Protein AF-A0A2M9C820-F1 (afdb_monomer)

Mean predicted aligned error: 7.98 Å

Radius of gyration: 18.55 Å; Cα contacts (8 Å, |Δi|>4): 237; chains: 1; bounding box: 43×49×56 Å

Secondary structure (DSSP, 8-state):
-PPPP----PPPHHHHHHHHHHHHHHHHHHHHHHTT-BS-GGG-B--HHHHHHHHHHHHHHHHHHHHHHHHHHHHHHHHHTSTTS--GGGGTT---EE-SSSS----HHHHHHHHHH-SEEEEEEEE-SS-EEEEEEEEEEEEETTEEEEEEEEHHHHHHHHHHHHHHTPPP-

Structure (mmCIF, N/CA/C/O backbone):
data_AF-A0A2M9C820-F1
#
_entry.id   AF-A0A2M9C820-F1
#
loop_
_atom_site.group_PDB
_atom_site.id
_atom_site.type_symbol
_atom_site.label_atom_id
_atom_site.label_alt_id
_atom_site.label_comp_id
_atom_site.label_asym_id
_atom_site.label_entity_id
_atom_site.label_seq_id
_atom_site.pdbx_PDB_ins_code
_atom_site.Cartn_x
_atom_site.Cartn_y
_atom_site.Cartn_z
_atom_site.occupancy
_atom_site.B_iso_or_equiv
_atom_site.auth_seq_id
_atom_site.auth_comp_id
_atom_site.auth_asym_id
_atom_site.auth_atom_id
_atom_site.pdbx_PDB_model_num
ATOM 1 N N . MET A 1 1 ? -18.258 -33.305 19.158 1.00 64.62 1 MET A N 1
ATOM 2 C CA . MET A 1 1 ? -17.284 -32.393 18.520 1.00 64.62 1 MET A CA 1
ATOM 3 C C . MET A 1 1 ? -17.146 -31.174 19.422 1.00 64.62 1 MET A C 1
ATOM 5 O O . MET A 1 1 ? -18.163 -30.556 19.705 1.00 64.62 1 MET A O 1
ATOM 9 N N . LYS A 1 2 ? -15.962 -30.888 19.982 1.00 64.06 2 LYS A N 1
ATOM 10 C CA . LYS A 1 2 ? -15.756 -29.644 20.744 1.00 64.06 2 LYS A CA 1
ATOM 11 C C . LYS A 1 2 ? -15.463 -28.536 19.742 1.00 64.06 2 LYS A C 1
ATOM 13 O O . LYS A 1 2 ? -14.559 -28.695 18.928 1.00 64.06 2 LYS A O 1
ATOM 18 N N . LEU A 1 3 ? -16.246 -27.463 19.790 1.00 70.31 3 LEU A N 1
ATOM 19 C CA . LEU A 1 3 ? -15.953 -26.267 19.010 1.00 70.31 3 LEU A CA 1
ATOM 20 C C . LEU A 1 3 ? -14.588 -25.703 19.447 1.00 70.31 3 LEU A C 1
ATOM 22 O O . LEU A 1 3 ? -14.245 -25.824 20.632 1.00 70.31 3 LEU A O 1
ATOM 26 N N . PRO A 1 4 ? -13.805 -25.119 18.522 1.00 70.44 4 PRO A N 1
ATOM 27 C CA . PRO A 1 4 ? -12.582 -24.410 18.872 1.00 70.44 4 PRO A CA 1
ATOM 28 C C . PRO A 1 4 ? -12.868 -23.364 19.950 1.00 70.44 4 PRO A C 1
ATOM 30 O O . PRO A 1 4 ? -13.932 -22.740 19.952 1.00 70.44 4 PRO A O 1
ATOM 33 N N . LYS A 1 5 ? -11.924 -23.172 20.877 1.00 66.69 5 LYS A N 1
ATOM 34 C CA . LYS A 1 5 ? -12.023 -22.067 21.832 1.00 66.69 5 LYS A CA 1
ATOM 35 C C . LYS A 1 5 ? -12.029 -20.756 21.055 1.00 66.69 5 LYS A C 1
ATOM 37 O O . LYS A 1 5 ? -11.245 -20.576 20.130 1.00 66.69 5 LYS A O 1
ATOM 42 N N . GLN A 1 6 ? -12.921 -19.858 21.449 1.00 63.19 6 GLN A N 1
ATOM 43 C CA . GLN A 1 6 ? -12.991 -18.526 20.877 1.00 63.19 6 GLN A CA 1
ATOM 44 C C . GLN A 1 6 ? -11.786 -17.730 21.391 1.00 63.19 6 GLN A C 1
ATOM 46 O O . GLN A 1 6 ? -11.783 -17.252 22.524 1.00 63.19 6 GLN A O 1
ATOM 51 N N . GLU A 1 7 ? -10.729 -17.659 20.588 1.00 63.38 7 GLU A N 1
ATOM 52 C CA . GLU A 1 7 ? -9.567 -16.822 20.867 1.00 63.38 7 GLU A CA 1
ATOM 53 C C . GLU A 1 7 ? -9.733 -15.471 20.174 1.00 63.38 7 GLU A C 1
ATOM 55 O O . GLU A 1 7 ? -10.158 -15.378 19.020 1.00 63.38 7 GLU A O 1
ATOM 60 N N . ARG A 1 8 ? -9.419 -14.392 20.893 1.00 58.59 8 ARG A N 1
ATOM 61 C CA . ARG A 1 8 ? -9.389 -13.055 20.307 1.00 58.59 8 ARG A CA 1
ATOM 62 C C . ARG A 1 8 ? -8.066 -12.910 19.565 1.00 58.59 8 ARG A C 1
ATOM 64 O O . ARG A 1 8 ? -7.036 -12.673 20.188 1.00 58.59 8 ARG A O 1
ATOM 71 N N . HIS A 1 9 ? -8.096 -13.058 18.246 1.00 62.41 9 HIS A N 1
ATOM 72 C CA . HIS A 1 9 ? -6.940 -12.756 17.409 1.00 62.41 9 HIS A CA 1
ATOM 73 C C . HIS A 1 9 ? -6.706 -11.242 17.423 1.00 62.41 9 HIS A C 1
ATOM 75 O O . HIS A 1 9 ? -7.541 -10.468 16.955 1.00 62.41 9 HIS A O 1
ATOM 81 N N . ILE A 1 10 ? -5.600 -10.814 18.029 1.00 61.25 10 ILE A N 1
ATOM 82 C CA . ILE A 1 10 ? -5.213 -9.405 18.101 1.00 61.25 10 ILE A CA 1
ATOM 83 C C . ILE A 1 10 ? -4.283 -9.132 16.926 1.00 61.25 10 ILE A C 1
ATOM 85 O O . ILE A 1 10 ? -3.207 -9.723 16.837 1.00 61.25 10 ILE A O 1
ATOM 89 N N . ILE A 1 11 ? -4.688 -8.232 16.031 1.00 70.00 11 ILE A N 1
ATOM 90 C CA . ILE A 1 11 ? -3.769 -7.704 15.025 1.00 70.00 11 ILE A CA 1
ATOM 91 C C . ILE A 1 11 ? -2.724 -6.855 15.744 1.00 70.00 11 ILE A C 1
ATOM 93 O O . ILE A 1 11 ? -3.050 -6.001 16.567 1.00 70.00 11 ILE A O 1
ATOM 97 N N . ASN A 1 12 ? -1.458 -7.141 15.465 1.00 75.31 12 ASN A N 1
ATOM 98 C CA . ASN A 1 12 ? -0.326 -6.499 16.109 1.00 75.31 12 ASN A CA 1
ATOM 99 C C . ASN A 1 12 ? 0.129 -5.287 15.284 1.00 75.31 12 ASN A C 1
ATOM 101 O O . ASN A 1 12 ? 0.481 -5.439 14.113 1.00 75.31 12 ASN A O 1
ATOM 105 N N . ASN A 1 13 ? 0.204 -4.106 15.906 1.00 87.44 13 ASN A N 1
ATOM 106 C CA . ASN A 1 13 ? 0.768 -2.901 15.283 1.00 87.44 13 ASN A CA 1
ATOM 107 C C . ASN A 1 13 ? 2.185 -3.134 14.740 1.00 87.44 13 ASN A C 1
ATOM 109 O O . ASN A 1 13 ? 2.569 -2.529 13.742 1.00 87.44 13 ASN A O 1
ATOM 113 N N . TYR A 1 14 ? 2.961 -4.019 15.371 1.00 89.12 14 TYR A N 1
ATOM 114 C CA . TYR A 1 14 ? 4.295 -4.388 14.905 1.00 89.12 14 TYR A CA 1
ATOM 115 C C . TYR A 1 14 ? 4.277 -4.999 13.499 1.00 89.12 14 TYR A C 1
ATOM 117 O O . TYR A 1 14 ? 5.110 -4.633 12.674 1.00 89.12 14 TYR A O 1
ATOM 125 N N . GLU A 1 15 ? 3.318 -5.880 13.196 1.00 89.12 15 GLU A N 1
ATOM 126 C CA . GLU A 1 15 ? 3.219 -6.479 11.859 1.00 89.12 15 GLU A CA 1
ATOM 127 C C . GLU A 1 15 ? 2.801 -5.440 10.816 1.00 89.12 15 GLU A C 1
ATOM 129 O O . GLU A 1 15 ? 3.364 -5.423 9.723 1.00 89.12 15 GLU A O 1
ATOM 134 N N . LEU A 1 16 ? 1.907 -4.502 11.164 1.00 92.44 16 LEU A N 1
ATOM 135 C CA . LEU A 1 16 ? 1.580 -3.378 10.280 1.00 92.44 16 LEU A CA 1
ATOM 136 C C . LEU A 1 16 ? 2.834 -2.547 9.957 1.00 92.44 16 LEU A C 1
ATOM 138 O O . LEU A 1 16 ? 3.139 -2.320 8.787 1.00 92.44 16 LEU A O 1
ATOM 142 N N . LYS A 1 17 ? 3.618 -2.164 10.973 1.00 94.88 17 LYS A N 1
ATOM 143 C CA . LYS A 1 17 ? 4.873 -1.409 10.792 1.00 94.88 17 LYS A CA 1
ATOM 144 C C . LYS A 1 17 ? 5.892 -2.168 9.947 1.00 94.88 17 LYS A C 1
ATOM 146 O O . LYS A 1 17 ? 6.510 -1.593 9.054 1.00 94.88 17 LYS A O 1
ATOM 151 N N . LYS A 1 18 ? 6.063 -3.463 10.213 1.00 95.06 18 LYS A N 1
ATOM 152 C CA . LYS A 1 18 ? 6.982 -4.336 9.479 1.00 95.06 18 LYS A CA 1
ATOM 153 C C . LYS A 1 18 ? 6.580 -4.470 8.013 1.00 95.06 18 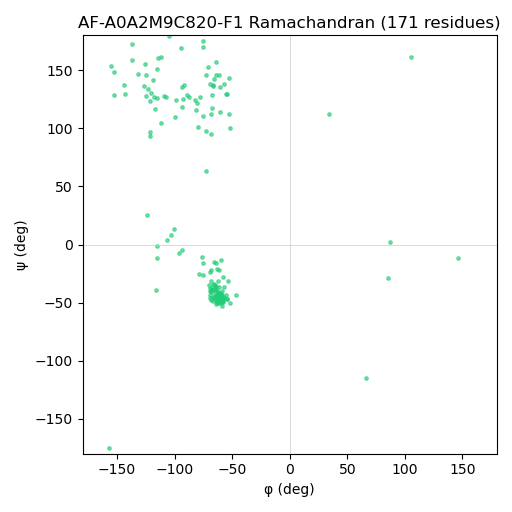LYS A C 1
ATOM 155 O O . LYS A 1 18 ? 7.448 -4.392 7.147 1.00 95.06 18 LYS A O 1
ATOM 160 N N . ASN A 1 19 ? 5.294 -4.639 7.721 1.00 95.62 19 ASN A N 1
ATOM 161 C CA . ASN A 1 19 ? 4.821 -4.718 6.344 1.00 95.62 19 ASN A CA 1
ATOM 162 C C . ASN A 1 19 ? 4.971 -3.378 5.614 1.00 95.62 19 ASN A C 1
ATOM 164 O O . ASN A 1 19 ? 5.435 -3.378 4.478 1.00 95.62 19 ASN A O 1
ATOM 168 N N . ILE A 1 20 ? 4.704 -2.245 6.274 1.00 95.44 20 ILE A N 1
ATOM 169 C CA . ILE A 1 20 ? 4.986 -0.913 5.711 1.00 95.44 20 ILE A CA 1
ATOM 170 C C . ILE A 1 20 ? 6.476 -0.771 5.369 1.00 95.44 20 ILE A C 1
ATOM 172 O O . ILE A 1 20 ? 6.823 -0.369 4.259 1.00 95.44 20 ILE A O 1
ATOM 176 N N . PHE A 1 21 ? 7.370 -1.163 6.282 1.00 95.50 21 PHE A N 1
ATOM 177 C CA . PHE A 1 21 ? 8.812 -1.160 6.026 1.00 95.50 21 PHE A CA 1
ATOM 178 C C . PHE A 1 21 ? 9.185 -2.044 4.827 1.00 95.50 21 PHE A C 1
ATOM 180 O O . PHE A 1 21 ? 9.952 -1.619 3.963 1.00 95.50 21 PHE A O 1
ATOM 187 N N . ARG A 1 22 ? 8.635 -3.262 4.739 1.00 95.88 22 ARG A N 1
ATOM 188 C CA . ARG A 1 22 ? 8.869 -4.168 3.602 1.00 95.88 22 ARG A CA 1
ATOM 189 C C . ARG A 1 22 ? 8.410 -3.551 2.286 1.00 95.88 22 ARG A C 1
ATOM 191 O O . ARG A 1 22 ? 9.168 -3.597 1.325 1.00 95.88 22 ARG A O 1
ATOM 198 N N . LEU A 1 23 ? 7.229 -2.935 2.257 1.00 94.06 23 LEU A N 1
ATOM 199 C CA . LEU A 1 23 ? 6.677 -2.312 1.055 1.00 94.06 23 LEU A CA 1
ATOM 200 C C . LEU A 1 23 ? 7.543 -1.146 0.559 1.00 94.06 23 LEU A C 1
ATOM 202 O O . LEU A 1 23 ? 7.838 -1.069 -0.631 1.00 94.06 23 LEU A O 1
ATOM 206 N N . ILE A 1 24 ? 8.018 -0.285 1.466 1.00 92.44 24 ILE A N 1
ATOM 207 C CA . ILE A 1 24 ? 8.928 0.820 1.117 1.00 92.44 24 ILE A CA 1
ATOM 208 C C . ILE A 1 24 ? 10.249 0.289 0.536 1.00 92.44 24 ILE A C 1
ATOM 210 O O . ILE A 1 24 ? 10.752 0.828 -0.452 1.00 92.44 24 ILE A O 1
ATOM 214 N N . ASN A 1 25 ? 10.818 -0.771 1.118 1.00 92.81 25 ASN A N 1
ATOM 215 C CA . ASN A 1 25 ? 1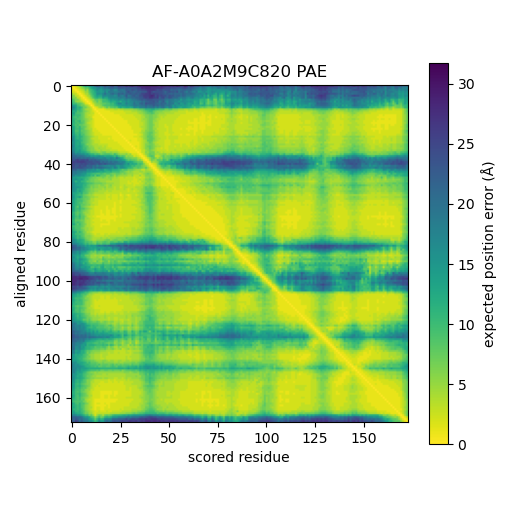2.058 -1.364 0.606 1.00 92.81 25 ASN A CA 1
ATOM 216 C C . ASN A 1 25 ? 11.855 -2.068 -0.735 1.00 92.81 25 ASN A C 1
ATOM 218 O O . ASN A 1 25 ? 12.699 -1.932 -1.616 1.00 92.81 25 ASN A O 1
ATOM 222 N N . LEU A 1 26 ? 10.740 -2.781 -0.903 1.00 91.38 26 LEU A N 1
ATOM 223 C CA . LEU A 1 26 ? 10.372 -3.411 -2.167 1.00 91.38 26 LEU A CA 1
ATOM 224 C C . LEU A 1 26 ? 10.267 -2.353 -3.275 1.00 91.38 26 LEU A C 1
ATOM 226 O O . LEU A 1 26 ? 10.880 -2.502 -4.329 1.00 91.38 26 LEU A O 1
ATOM 230 N N . PHE A 1 27 ? 9.579 -1.243 -2.991 1.00 86.94 27 PHE A N 1
ATOM 231 C CA . PHE A 1 27 ? 9.476 -0.085 -3.880 1.00 86.94 27 PHE A CA 1
ATOM 232 C C . PHE A 1 27 ? 10.851 0.506 -4.237 1.00 86.94 27 PHE A C 1
ATOM 234 O O . PHE A 1 27 ? 11.163 0.730 -5.409 1.00 86.94 27 PHE A O 1
ATOM 241 N N . THR A 1 28 ? 11.687 0.751 -3.226 1.00 87.38 28 THR A N 1
ATOM 242 C CA . THR A 1 28 ? 13.009 1.370 -3.410 1.00 87.38 28 THR A CA 1
ATOM 243 C C . THR A 1 28 ? 13.931 0.460 -4.222 1.00 87.38 28 THR A C 1
ATOM 245 O O . THR A 1 28 ? 14.616 0.925 -5.130 1.00 87.38 28 THR A O 1
ATOM 248 N N . GLY A 1 29 ? 13.915 -0.845 -3.935 1.00 88.38 29 GLY A N 1
ATOM 249 C CA . GLY A 1 29 ? 14.694 -1.842 -4.663 1.00 88.38 29 GLY A CA 1
ATOM 250 C C . GLY A 1 29 ? 14.274 -1.940 -6.126 1.00 88.38 29 GLY A C 1
ATOM 251 O O . GLY A 1 29 ? 15.129 -1.886 -7.005 1.00 88.38 29 GLY A O 1
ATOM 252 N N . PHE A 1 30 ? 12.969 -2.002 -6.396 1.00 87.44 30 PHE A N 1
ATOM 253 C CA . PHE A 1 30 ? 12.452 -2.055 -7.764 1.00 87.44 30 PHE A CA 1
ATOM 254 C C . PHE A 1 30 ? 12.796 -0.802 -8.574 1.00 87.44 30 PHE A C 1
ATOM 256 O O . PHE A 1 30 ? 13.269 -0.917 -9.701 1.00 87.44 30 PHE A O 1
ATOM 263 N N . SER A 1 31 ? 12.671 0.386 -7.972 1.00 83.50 31 SER A N 1
ATOM 264 C CA . SER A 1 31 ? 13.093 1.647 -8.602 1.00 83.50 31 SER A CA 1
ATOM 265 C C . SER A 1 31 ? 14.586 1.634 -8.951 1.00 83.50 31 SER A C 1
ATOM 267 O O . SER A 1 31 ? 14.981 2.082 -10.023 1.00 83.50 31 SER A O 1
ATOM 269 N N . GLY A 1 32 ? 15.423 1.076 -8.069 1.00 84.56 32 GLY A N 1
ATOM 270 C CA . GLY A 1 32 ? 16.851 0.897 -8.331 1.00 84.56 32 GLY A CA 1
ATOM 271 C C . GLY A 1 32 ? 17.137 -0.043 -9.506 1.00 84.56 32 GLY A C 1
ATOM 272 O O . GLY A 1 32 ? 18.016 0.250 -10.310 1.00 84.56 32 GLY A O 1
ATOM 273 N N . ILE A 1 33 ? 16.378 -1.135 -9.637 1.00 85.06 33 ILE A N 1
ATOM 274 C CA . ILE A 1 33 ? 16.497 -2.078 -10.762 1.00 85.06 33 ILE A CA 1
ATOM 275 C C . ILE A 1 33 ? 16.041 -1.427 -12.074 1.00 85.06 33 ILE A C 1
ATOM 277 O O . ILE A 1 33 ? 16.687 -1.616 -13.102 1.00 85.06 33 ILE A O 1
ATOM 281 N N . LEU A 1 34 ? 14.954 -0.649 -12.051 1.00 81.81 34 LEU A N 1
ATOM 282 C CA . LEU A 1 34 ? 14.475 0.075 -13.229 1.00 81.81 34 LEU A CA 1
ATOM 283 C C . LEU A 1 34 ? 15.527 1.080 -13.724 1.00 81.81 34 LEU A C 1
ATOM 285 O O . LEU A 1 34 ? 15.816 1.104 -14.918 1.00 81.81 34 LEU A O 1
ATOM 289 N N . ASN A 1 35 ? 16.162 1.817 -12.806 1.00 78.12 35 ASN A N 1
ATOM 290 C CA . ASN A 1 35 ? 17.213 2.798 -13.108 1.00 78.12 35 ASN A CA 1
ATOM 291 C C . ASN A 1 35 ? 18.515 2.191 -13.672 1.00 78.12 35 ASN A C 1
ATOM 293 O O . ASN A 1 35 ? 19.341 2.930 -14.198 1.00 78.12 35 ASN A O 1
ATOM 297 N N . ASP A 1 36 ? 18.723 0.875 -13.560 1.00 79.50 36 ASP A N 1
ATOM 298 C CA . ASP A 1 36 ? 19.840 0.164 -14.210 1.00 79.50 36 ASP A CA 1
ATOM 299 C C . ASP A 1 36 ? 19.602 -0.051 -15.722 1.00 79.50 36 ASP A C 1
ATOM 301 O O . ASP A 1 36 ? 20.502 -0.446 -16.466 1.00 79.50 36 ASP A O 1
ATOM 305 N N . SER A 1 37 ? 18.382 0.207 -16.198 1.00 73.25 37 SER A N 1
ATOM 306 C CA . SER A 1 37 ? 18.036 0.144 -17.621 1.00 73.25 37 SER A CA 1
ATOM 307 C C . SER A 1 37 ? 18.670 1.305 -18.401 1.00 73.25 37 SER A C 1
ATOM 309 O O . SER A 1 37 ? 18.950 2.366 -17.846 1.00 73.25 37 SER A O 1
ATOM 311 N N . GLN A 1 38 ? 18.924 1.108 -19.698 1.00 64.06 38 GLN A N 1
ATOM 312 C CA . GLN A 1 38 ? 19.653 2.069 -20.541 1.00 64.06 38 GLN A CA 1
ATOM 313 C C . GLN A 1 38 ? 18.862 2.446 -21.799 1.00 64.06 38 GLN A C 1
ATOM 315 O O . GLN A 1 38 ? 18.080 1.641 -22.302 1.00 64.06 38 GLN A O 1
ATOM 320 N N . GLY A 1 39 ? 19.154 3.626 -22.356 1.00 57.41 39 GLY A N 1
ATOM 321 C CA . GLY A 1 39 ? 18.599 4.108 -23.628 1.00 57.41 39 GLY A CA 1
ATOM 322 C C . GLY A 1 39 ? 17.528 5.189 -23.460 1.00 57.41 39 GLY A C 1
ATOM 323 O O . GLY A 1 39 ? 16.966 5.352 -22.383 1.00 57.41 39 GLY A O 1
ATOM 324 N N . TYR A 1 40 ? 17.269 5.938 -24.535 1.00 56.22 40 TYR A N 1
ATOM 325 C CA . TYR A 1 40 ? 16.112 6.839 -24.636 1.00 56.22 40 TYR A CA 1
ATOM 326 C C . TYR A 1 40 ? 14.831 6.033 -24.884 1.00 56.22 40 TYR A C 1
ATOM 328 O O . TYR A 1 40 ? 14.908 4.855 -25.211 1.00 56.22 40 TYR A O 1
ATOM 336 N N . ILE A 1 41 ? 13.661 6.670 -24.791 1.00 56.28 41 ILE A N 1
ATOM 337 C CA . ILE A 1 41 ? 12.333 6.035 -24.921 1.00 56.28 41 ILE A CA 1
ATOM 338 C C . ILE A 1 41 ? 12.226 5.095 -26.135 1.00 56.28 41 ILE A C 1
ATOM 340 O O . ILE A 1 41 ? 11.706 3.989 -26.005 1.00 56.28 41 ILE A O 1
ATOM 344 N N . GLU A 1 42 ? 12.734 5.505 -27.299 1.00 60.09 42 GLU A N 1
ATOM 345 C CA . GLU A 1 42 ? 12.649 4.709 -28.535 1.00 60.09 42 GLU A CA 1
ATOM 346 C C . GLU A 1 42 ? 13.518 3.438 -28.507 1.00 60.09 42 GLU A C 1
ATOM 348 O O . GLU A 1 42 ? 13.186 2.461 -29.174 1.00 60.09 42 GLU A O 1
ATOM 353 N N . ASP A 1 43 ? 14.570 3.421 -27.681 1.00 65.06 43 ASP A N 1
ATOM 354 C CA . ASP A 1 43 ? 15.545 2.331 -27.542 1.00 65.06 43 ASP A CA 1
ATOM 355 C C . ASP A 1 43 ? 15.645 1.828 -26.088 1.00 65.06 43 ASP A C 1
ATOM 357 O O . ASP A 1 43 ? 16.688 1.307 -25.675 1.00 65.06 43 ASP A O 1
ATOM 361 N N . PHE A 1 44 ? 14.585 2.003 -25.284 1.00 70.50 44 PHE A N 1
ATOM 362 C CA . PHE A 1 44 ? 14.616 1.638 -23.870 1.00 70.50 44 PHE A CA 1
ATOM 363 C C . PHE A 1 44 ? 14.887 0.144 -23.728 1.00 70.50 44 PHE A C 1
ATOM 365 O O . PHE A 1 44 ? 14.082 -0.714 -24.105 1.00 70.50 44 PHE A O 1
ATOM 372 N N . LYS A 1 45 ? 16.051 -0.169 -23.168 1.00 76.31 45 LYS A N 1
ATOM 373 C CA . LYS A 1 45 ? 16.511 -1.532 -22.984 1.00 76.31 45 LYS A CA 1
ATOM 374 C C . LYS A 1 45 ? 16.530 -1.843 -21.503 1.00 76.31 45 LYS A C 1
ATOM 376 O O . LYS A 1 45 ? 17.433 -1.433 -20.770 1.00 76.31 45 LYS A O 1
ATOM 381 N N . THR A 1 46 ? 15.532 -2.612 -21.088 1.00 77.94 46 THR A N 1
ATOM 382 C CA . THR A 1 46 ? 15.470 -3.168 -19.742 1.00 77.94 46 THR A CA 1
ATOM 383 C C . THR A 1 46 ? 16.713 -4.002 -19.459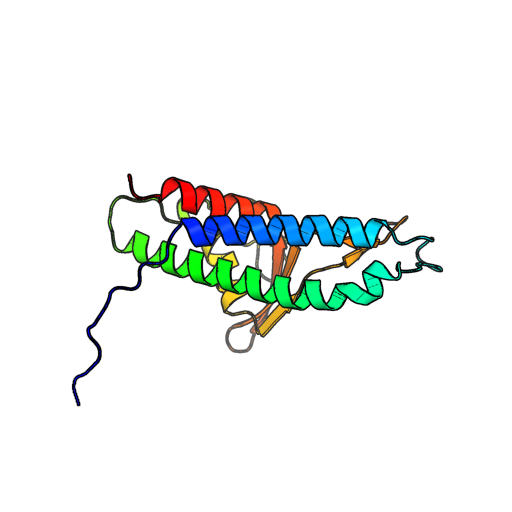 1.00 77.94 46 THR A C 1
ATOM 385 O O . THR A 1 46 ? 17.187 -4.776 -20.304 1.00 77.94 46 THR A O 1
ATOM 388 N N . SER A 1 47 ? 17.259 -3.858 -18.252 1.00 83.38 47 SER A N 1
ATOM 389 C CA . SER A 1 47 ? 18.331 -4.740 -17.804 1.00 83.38 47 SER A CA 1
ATOM 390 C C . SER A 1 47 ? 17.821 -6.184 -17.707 1.00 83.38 47 SER A C 1
ATOM 392 O O . SER A 1 47 ? 16.625 -6.449 -17.547 1.00 83.38 47 SER A O 1
ATOM 394 N N . LYS A 1 48 ? 18.732 -7.162 -17.781 1.00 85.25 48 LYS A N 1
ATOM 395 C CA . LYS A 1 48 ? 18.370 -8.567 -17.531 1.00 85.25 48 LYS A CA 1
ATOM 396 C C . LYS A 1 48 ? 17.752 -8.734 -16.138 1.00 85.25 48 LYS A C 1
ATOM 398 O O . LYS A 1 48 ? 16.806 -9.493 -15.978 1.00 85.25 48 LYS A O 1
ATOM 403 N N . LEU A 1 49 ? 18.261 -7.981 -15.163 1.00 84.81 49 LEU A N 1
ATOM 404 C CA . LEU A 1 49 ? 17.741 -7.972 -13.804 1.00 84.81 49 LEU A CA 1
ATOM 405 C C . LEU A 1 49 ? 16.287 -7.484 -13.763 1.00 84.81 49 LEU A C 1
ATOM 407 O O . LEU A 1 49 ? 15.465 -8.110 -13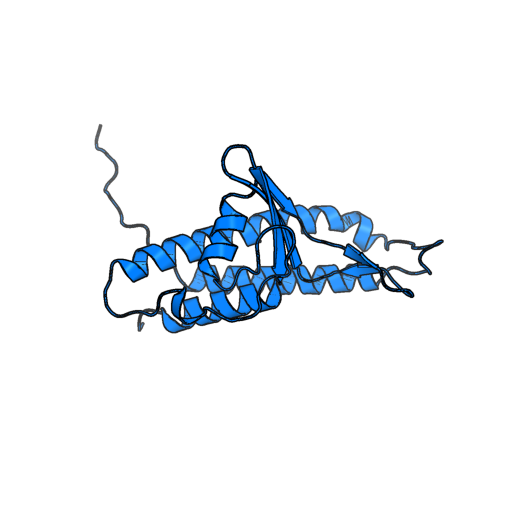.109 1.00 84.81 49 LEU A O 1
ATOM 411 N N . PHE A 1 50 ? 15.938 -6.429 -14.500 1.00 85.62 50 PHE A N 1
ATOM 412 C CA . PHE A 1 50 ? 14.549 -5.979 -14.585 1.00 85.62 50 PHE A CA 1
ATOM 413 C C . PHE A 1 50 ? 13.634 -7.055 -15.183 1.00 85.62 50 PHE A C 1
ATOM 415 O O . PHE A 1 50 ? 12.600 -7.368 -14.601 1.00 85.62 50 PHE A O 1
ATOM 422 N N . ASN A 1 51 ? 14.039 -7.670 -16.296 1.00 84.44 51 ASN A N 1
ATOM 423 C CA . ASN A 1 51 ? 13.235 -8.701 -16.962 1.00 84.44 51 ASN A CA 1
ATOM 424 C C . ASN A 1 51 ? 13.036 -9.959 -16.102 1.00 84.44 51 ASN A C 1
ATOM 426 O O . ASN A 1 51 ? 11.965 -10.557 -16.139 1.00 84.44 51 ASN A O 1
ATOM 430 N N . ASP A 1 52 ? 14.053 -10.352 -15.331 1.00 86.62 52 ASP A N 1
ATOM 431 C CA . ASP A 1 52 ? 14.001 -11.553 -14.494 1.00 86.62 52 ASP A CA 1
ATOM 432 C C . ASP A 1 52 ? 13.217 -11.322 -13.180 1.00 86.62 52 ASP A C 1
ATOM 434 O O . ASP A 1 52 ? 12.694 -12.280 -12.613 1.00 86.62 52 ASP A O 1
ATOM 438 N N . TYR A 1 53 ? 13.135 -10.079 -12.678 1.00 83.19 53 TYR A N 1
ATOM 439 C CA . TYR A 1 53 ? 12.594 -9.778 -11.340 1.00 83.19 53 TYR A CA 1
ATOM 440 C C . TYR A 1 53 ? 11.310 -8.941 -11.316 1.00 83.19 53 TYR A C 1
ATOM 442 O O . TYR A 1 53 ? 10.688 -8.855 -10.255 1.00 83.19 53 TYR A O 1
ATOM 450 N N . SER A 1 54 ? 10.884 -8.340 -12.432 1.00 82.62 54 SER A N 1
ATOM 451 C CA . SER A 1 54 ? 9.699 -7.469 -12.458 1.00 82.62 54 SER A CA 1
ATOM 452 C C . SER A 1 54 ? 8.441 -8.172 -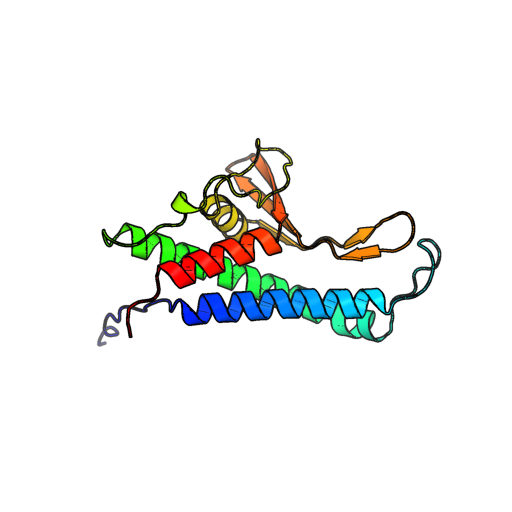11.957 1.00 82.62 54 SER A C 1
ATOM 454 O O . SER A 1 54 ? 7.773 -7.656 -11.070 1.00 82.62 54 SER A O 1
ATOM 456 N N . TYR A 1 55 ? 8.181 -9.400 -12.405 1.00 84.25 55 TYR A N 1
ATOM 457 C CA . TYR A 1 55 ? 7.015 -10.170 -11.966 1.00 84.25 55 TYR A CA 1
ATOM 458 C C . TYR A 1 55 ? 7.009 -10.464 -10.450 1.00 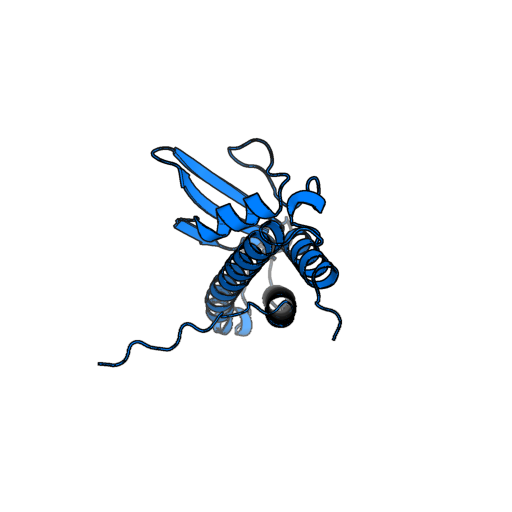84.25 55 TYR A C 1
ATOM 460 O O . TYR A 1 55 ? 5.958 -10.417 -9.811 1.00 84.25 55 TYR A O 1
ATOM 468 N N . PHE A 1 56 ? 8.176 -10.717 -9.837 1.00 85.50 56 PHE A N 1
ATOM 469 C CA . PHE A 1 56 ? 8.258 -10.927 -8.382 1.00 85.50 56 PHE A CA 1
ATOM 470 C C . PHE A 1 56 ? 7.893 -9.667 -7.600 1.00 85.50 56 PHE A C 1
ATOM 472 O O . PHE A 1 56 ? 7.322 -9.759 -6.512 1.00 85.50 56 PHE A O 1
ATOM 479 N N . PHE A 1 57 ? 8.226 -8.497 -8.150 1.00 88.38 57 PHE A N 1
ATOM 480 C CA . PHE A 1 57 ? 7.803 -7.232 -7.579 1.00 88.38 57 PHE A CA 1
ATOM 481 C C . PHE A 1 57 ? 6.279 -7.103 -7.611 1.00 88.38 57 PHE A C 1
ATOM 483 O O . PHE A 1 57 ? 5.697 -6.819 -6.568 1.00 88.38 57 PHE A O 1
ATOM 490 N N . GLU A 1 58 ? 5.631 -7.346 -8.754 1.00 85.19 58 GLU A N 1
ATOM 491 C CA . GLU A 1 58 ? 4.180 -7.146 -8.896 1.00 85.19 58 GLU A CA 1
ATOM 492 C C . GLU A 1 58 ? 3.373 -8.016 -7.921 1.00 85.19 58 GLU A C 1
ATOM 494 O O . GLU A 1 58 ? 2.446 -7.530 -7.260 1.00 85.19 58 GLU A O 1
ATOM 499 N N . GLU A 1 59 ? 3.750 -9.293 -7.800 1.00 87.69 59 GLU A N 1
ATOM 500 C CA . GLU A 1 59 ? 3.088 -10.254 -6.916 1.00 87.69 59 GLU A CA 1
ATOM 501 C C . GLU A 1 59 ? 3.241 -9.852 -5.441 1.00 87.69 59 GLU A C 1
ATOM 503 O O . GLU A 1 59 ? 2.253 -9.734 -4.706 1.00 87.69 59 GLU A O 1
ATOM 508 N N . GLU A 1 60 ? 4.476 -9.589 -5.005 1.00 91.31 60 GLU A N 1
ATOM 509 C CA . GLU A 1 60 ? 4.757 -9.260 -3.606 1.00 91.31 60 GLU A CA 1
ATOM 510 C C . GLU A 1 60 ? 4.209 -7.876 -3.232 1.00 91.31 60 GLU A C 1
ATOM 512 O O . GLU A 1 60 ? 3.716 -7.684 -2.118 1.00 91.31 60 GLU A O 1
ATOM 517 N N . PHE A 1 61 ? 4.228 -6.919 -4.162 1.00 90.69 61 PHE A N 1
ATOM 518 C CA . PHE A 1 61 ? 3.668 -5.585 -3.971 1.00 90.69 61 PHE A CA 1
ATOM 519 C C . PHE A 1 61 ? 2.160 -5.647 -3.726 1.00 90.69 61 PHE A C 1
ATOM 521 O O . PHE A 1 61 ? 1.679 -5.108 -2.725 1.00 90.69 61 PHE A O 1
ATOM 528 N N . SER A 1 62 ? 1.429 -6.362 -4.588 1.00 88.94 62 SER A N 1
ATOM 529 C CA . SER A 1 62 ? -0.028 -6.520 -4.496 1.00 88.94 62 SER A CA 1
ATOM 530 C C . SER A 1 62 ? -0.438 -7.212 -3.195 1.00 88.94 62 SER A C 1
ATOM 532 O O . SER A 1 62 ? -1.363 -6.783 -2.501 1.00 88.94 62 SER A O 1
ATOM 534 N N . LYS A 1 63 ? 0.299 -8.256 -2.809 1.00 91.88 63 LYS A N 1
ATOM 535 C CA . LYS A 1 63 ? 0.083 -8.955 -1.542 1.00 91.88 63 LYS A CA 1
ATOM 536 C C . LYS A 1 63 ? 0.326 -8.043 -0.340 1.00 91.88 63 LYS A C 1
ATOM 538 O O . LYS A 1 63 ? -0.519 -7.962 0.551 1.00 91.88 63 LYS A O 1
ATOM 543 N N . LEU A 1 64 ? 1.460 -7.340 -0.313 1.00 94.38 64 LEU A N 1
ATOM 544 C CA . LEU A 1 64 ? 1.827 -6.473 0.805 1.00 94.38 64 LEU A CA 1
ATOM 545 C C . LEU A 1 64 ? 0.847 -5.317 0.989 1.00 94.38 64 LEU A C 1
ATOM 547 O O . LEU A 1 64 ? 0.471 -5.033 2.128 1.00 94.38 64 LEU A O 1
ATOM 551 N N . ILE A 1 65 ? 0.419 -4.658 -0.092 1.00 94.00 65 ILE A N 1
ATOM 552 C CA . ILE A 1 65 ? -0.501 -3.523 0.032 1.00 94.00 65 ILE A CA 1
ATOM 553 C C . ILE A 1 65 ? -1.872 -3.960 0.561 1.00 94.00 65 ILE A C 1
ATOM 555 O O . ILE A 1 65 ? -2.430 -3.286 1.430 1.00 94.00 65 ILE A O 1
ATOM 559 N N . LEU A 1 66 ? -2.377 -5.119 0.126 1.00 93.62 66 LEU A N 1
ATOM 560 C CA . LEU A 1 66 ? -3.622 -5.691 0.643 1.00 93.62 66 LEU A CA 1
ATOM 561 C C . LEU A 1 66 ? -3.492 -6.084 2.119 1.00 93.62 66 LEU A C 1
ATOM 563 O O . LEU A 1 66 ? -4.363 -5.742 2.920 1.00 93.62 66 LEU A O 1
ATOM 567 N N . GLU A 1 67 ? -2.395 -6.741 2.508 1.00 94.50 67 GLU A N 1
ATOM 568 C CA . GLU A 1 67 ? -2.129 -7.083 3.912 1.00 94.50 67 GLU A CA 1
ATOM 569 C C . GLU A 1 67 ? -2.088 -5.832 4.803 1.00 94.50 67 GLU A C 1
ATOM 571 O O . GLU A 1 67 ? -2.681 -5.815 5.884 1.00 94.50 67 GLU A O 1
ATOM 576 N N . ILE A 1 68 ? -1.415 -4.768 4.356 1.00 95.25 68 ILE A N 1
ATOM 577 C CA . ILE A 1 68 ? -1.336 -3.489 5.075 1.00 95.25 68 ILE A CA 1
ATOM 578 C C . ILE A 1 68 ? -2.720 -2.858 5.211 1.00 95.25 68 ILE A C 1
ATOM 580 O O . ILE A 1 68 ? -3.102 -2.476 6.318 1.00 95.25 68 ILE A O 1
ATOM 584 N N . ALA A 1 69 ? -3.476 -2.775 4.113 1.00 94.31 69 ALA A N 1
ATOM 585 C CA . ALA A 1 69 ? -4.803 -2.173 4.095 1.00 94.31 69 ALA A CA 1
ATOM 586 C C . ALA A 1 69 ? -5.762 -2.908 5.044 1.00 94.31 69 ALA A C 1
ATOM 588 O O . ALA A 1 69 ? -6.392 -2.282 5.898 1.00 94.31 69 ALA A O 1
ATOM 589 N N . ILE A 1 70 ? -5.816 -4.241 4.969 1.00 93.50 70 ILE A N 1
ATOM 590 C CA . ILE A 1 70 ? -6.665 -5.070 5.837 1.00 93.50 70 ILE A CA 1
ATOM 591 C C . ILE A 1 70 ? -6.262 -4.907 7.307 1.00 93.50 70 ILE A C 1
ATOM 593 O O . ILE A 1 70 ? -7.120 -4.650 8.155 1.00 93.50 70 ILE A O 1
ATOM 597 N N . ASN A 1 71 ? -4.965 -5.001 7.619 1.00 92.31 71 ASN A N 1
ATOM 598 C CA . ASN A 1 71 ? -4.478 -4.868 8.992 1.00 92.31 71 ASN A CA 1
ATOM 599 C C . ASN A 1 71 ? -4.807 -3.492 9.575 1.00 92.31 71 ASN A C 1
ATOM 601 O O . ASN A 1 71 ? -5.329 -3.405 10.686 1.00 92.31 71 ASN A O 1
ATOM 605 N N . ALA A 1 72 ? -4.553 -2.421 8.820 1.00 92.62 72 ALA A N 1
ATOM 606 C CA . ALA A 1 72 ? -4.879 -1.065 9.241 1.00 92.62 72 ALA A CA 1
ATOM 607 C C . ALA A 1 72 ? -6.388 -0.881 9.451 1.00 92.62 72 ALA A C 1
ATOM 609 O O . ALA A 1 72 ? -6.801 -0.299 10.454 1.00 92.62 72 ALA A O 1
ATOM 610 N N . ARG A 1 73 ? -7.224 -1.435 8.561 1.00 92.31 73 ARG A N 1
ATOM 611 C CA . ARG A 1 73 ? -8.686 -1.353 8.663 1.00 92.31 73 ARG A CA 1
ATOM 612 C C . ARG A 1 73 ? -9.222 -2.021 9.924 1.00 92.31 73 ARG A C 1
ATOM 614 O O . ARG A 1 73 ? -10.052 -1.439 10.623 1.00 92.31 73 ARG A O 1
ATOM 621 N N . VAL A 1 74 ? -8.753 -3.234 10.202 1.00 89.38 74 VAL A N 1
ATOM 622 C CA . VAL A 1 74 ? -9.178 -4.011 11.370 1.00 89.38 74 VAL A CA 1
ATOM 623 C C . VAL A 1 74 ? -8.679 -3.368 12.664 1.00 89.38 74 VAL A C 1
ATOM 625 O O . VAL A 1 74 ? -9.429 -3.311 13.640 1.00 89.38 74 VAL A O 1
ATOM 628 N N . LEU A 1 75 ? -7.450 -2.840 12.679 1.00 88.00 75 LEU A N 1
ATOM 629 C CA . LEU A 1 75 ? -6.934 -2.069 13.813 1.00 88.00 75 LEU A CA 1
ATOM 630 C C . LEU A 1 75 ? -7.804 -0.839 14.085 1.00 88.00 75 LEU A C 1
ATOM 632 O O . LEU A 1 75 ? -8.232 -0.641 15.220 1.00 88.00 75 LEU A O 1
ATOM 636 N N . ASP A 1 76 ? -8.119 -0.062 13.049 1.00 89.62 76 ASP A N 1
ATOM 637 C CA . ASP A 1 76 ? -8.947 1.143 13.141 1.00 89.62 76 ASP A CA 1
ATOM 638 C C . ASP A 1 76 ? -10.359 0.841 13.677 1.00 89.62 76 ASP A C 1
ATOM 640 O O . ASP A 1 76 ? -10.845 1.525 14.579 1.00 89.62 76 ASP A O 1
ATOM 644 N N . ASP A 1 77 ? -11.003 -0.237 13.217 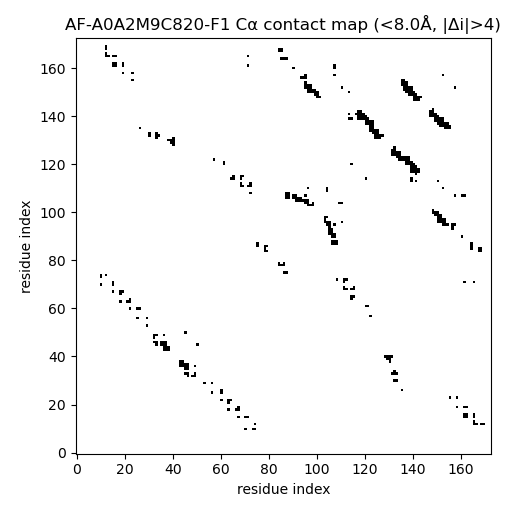1.00 87.75 77 ASP A N 1
ATOM 645 C CA . ASP A 1 77 ? -12.297 -0.664 13.772 1.00 87.75 77 ASP A CA 1
ATOM 646 C C . ASP A 1 77 ? -12.192 -1.159 15.220 1.00 87.75 77 ASP A C 1
ATOM 648 O O . ASP A 1 77 ? -13.059 -0.851 16.043 1.00 87.75 77 ASP A O 1
ATOM 652 N N . SER A 1 78 ? -11.118 -1.872 15.571 1.00 83.12 78 SER A N 1
ATOM 653 C CA . SER A 1 78 ? -10.883 -2.287 16.956 1.00 83.12 78 SER A CA 1
ATOM 654 C C . SER A 1 78 ? -10.660 -1.084 17.876 1.00 83.12 78 SER A C 1
ATOM 656 O O . SER A 1 78 ? -11.133 -1.096 19.011 1.00 83.12 78 SER A O 1
ATOM 658 N N . ILE A 1 79 ? -9.954 -0.050 17.417 1.00 82.12 79 ILE A N 1
ATOM 659 C CA . ILE A 1 79 ? -9.688 1.175 18.183 1.00 82.12 79 ILE A CA 1
ATOM 660 C C . ILE A 1 79 ? -10.974 1.959 18.423 1.00 82.12 79 ILE A C 1
ATOM 662 O O . ILE A 1 79 ? -11.240 2.330 19.562 1.00 82.12 79 ILE A O 1
ATOM 666 N N . LYS A 1 80 ? -11.822 2.130 17.403 1.00 78.69 80 LYS A N 1
ATOM 667 C CA . LYS A 1 80 ? -13.120 2.814 17.556 1.00 78.69 80 LYS A CA 1
ATOM 668 C C . LYS A 1 80 ? -14.032 2.161 18.593 1.00 78.69 80 LYS A C 1
ATOM 670 O O . LYS A 1 80 ? -14.838 2.845 19.215 1.00 78.69 80 LYS A O 1
ATOM 675 N N . ALA A 1 81 ? -13.892 0.855 18.810 1.00 74.75 81 ALA A N 1
ATOM 676 C CA . ALA A 1 81 ? -14.630 0.145 19.851 1.00 74.75 81 ALA A CA 1
ATOM 677 C C . ALA A 1 81 ? -14.099 0.397 21.282 1.00 74.75 81 ALA A C 1
ATOM 679 O O . ALA A 1 81 ? -14.800 0.089 22.243 1.00 74.75 81 ALA A O 1
ATOM 680 N N . HIS A 1 82 ? -12.882 0.935 21.450 1.00 67.88 82 HIS A N 1
ATOM 681 C CA . HIS A 1 82 ? -12.237 1.157 22.750 1.00 67.88 82 HIS A CA 1
ATOM 682 C C . HIS A 1 82 ? -11.904 2.651 22.915 1.00 67.88 82 HIS A C 1
ATOM 684 O O . HIS A 1 82 ? -10.872 3.126 22.446 1.00 67.88 82 HIS A O 1
ATOM 690 N N . ASN A 1 83 ? -12.780 3.399 23.598 1.00 58.25 83 ASN A N 1
ATOM 691 C CA . ASN A 1 83 ? -12.597 4.829 23.878 1.00 58.25 83 ASN A CA 1
ATOM 692 C C . ASN A 1 83 ? -11.231 5.099 24.537 1.00 58.25 83 ASN A C 1
ATOM 694 O O . ASN A 1 83 ? -11.011 4.704 25.681 1.00 58.25 83 ASN A O 1
ATOM 698 N N . GLY A 1 84 ? -10.327 5.782 23.826 1.00 62.62 84 GLY A N 1
ATOM 699 C CA . GLY A 1 84 ? -9.041 6.221 24.381 1.00 62.62 84 GLY A CA 1
ATOM 700 C C . GLY A 1 84 ? -7.858 6.246 23.414 1.00 62.62 84 GLY A C 1
ATOM 701 O O . GLY A 1 84 ? -6.838 6.832 23.766 1.00 62.62 84 GLY A O 1
ATOM 702 N N . LYS A 1 85 ? -7.964 5.659 22.213 1.00 67.94 85 LYS A N 1
ATOM 703 C CA . LYS A 1 85 ? -6.904 5.754 21.195 1.00 67.94 85 LYS A CA 1
ATOM 704 C C . LYS A 1 85 ? -7.333 6.534 19.946 1.00 67.94 85 LYS A C 1
ATOM 706 O O . LYS A 1 85 ? -8.524 6.731 19.714 1.00 67.94 85 LYS A O 1
ATOM 711 N N . LYS A 1 86 ? -6.351 7.005 19.170 1.00 78.44 86 LYS A N 1
ATOM 712 C CA . LYS A 1 86 ? -6.554 7.818 17.961 1.00 78.44 86 LYS A CA 1
ATOM 713 C C . LYS A 1 86 ? -6.884 6.921 16.769 1.00 78.44 86 LYS A C 1
ATOM 715 O O . LYS A 1 86 ? -6.055 6.111 16.355 1.00 78.44 86 LYS A O 1
ATOM 720 N N . ASP A 1 87 ? -8.087 7.078 16.232 1.00 83.56 87 ASP A N 1
ATOM 721 C CA . ASP A 1 87 ? -8.505 6.422 14.995 1.00 83.56 87 ASP A CA 1
ATOM 722 C C . ASP A 1 87 ? -7.873 7.098 13.758 1.00 83.56 87 ASP A C 1
ATOM 724 O O . ASP A 1 87 ? -7.199 8.129 13.856 1.00 83.56 87 ASP A O 1
ATOM 728 N N . LEU A 1 88 ? -8.091 6.526 12.572 1.00 84.44 88 LEU A N 1
ATOM 729 C CA . LEU A 1 88 ? -7.555 7.079 11.323 1.00 84.44 88 LEU A CA 1
ATOM 730 C C . LEU A 1 88 ? -8.115 8.465 10.962 1.00 84.44 88 LEU A C 1
ATOM 732 O O . LEU A 1 88 ? -7.513 9.157 10.142 1.00 84.44 88 LEU A O 1
ATOM 736 N N . ASN A 1 89 ? -9.225 8.910 11.562 1.00 83.25 89 ASN A N 1
ATOM 737 C CA . ASN A 1 89 ? -9.812 10.211 11.233 1.00 83.25 89 ASN A CA 1
ATOM 738 C C . ASN A 1 89 ? -8.924 11.379 11.689 1.00 83.25 89 ASN A C 1
ATOM 740 O O . ASN A 1 89 ? -9.028 12.474 11.139 1.00 83.25 89 ASN A O 1
ATOM 744 N N . VAL A 1 90 ? -8.029 11.158 12.661 1.00 80.94 90 VAL A N 1
ATOM 745 C CA . VAL A 1 90 ? -7.049 12.165 13.115 1.00 80.94 90 VAL A CA 1
ATOM 746 C C . VAL A 1 90 ? -6.063 12.548 12.002 1.00 80.94 90 VAL A C 1
ATOM 748 O O . VAL A 1 90 ? -5.488 13.631 12.033 1.00 80.94 90 VAL A O 1
ATOM 751 N N . PHE A 1 91 ? -5.904 11.687 10.998 1.00 80.88 91 PHE A N 1
ATOM 752 C CA . PHE A 1 91 ? -5.001 11.879 9.864 1.00 80.88 91 PHE A CA 1
ATOM 753 C C . PHE A 1 91 ? -5.726 12.366 8.597 1.00 80.88 91 PHE A C 1
ATOM 755 O O . PHE A 1 91 ? -5.166 12.314 7.501 1.00 80.88 91 PHE A O 1
ATOM 762 N N . ASN A 1 92 ? -6.979 12.820 8.721 1.00 79.25 92 ASN A N 1
ATOM 763 C CA . ASN A 1 92 ? -7.717 13.412 7.607 1.00 79.25 92 ASN A CA 1
ATOM 764 C C . ASN A 1 92 ? -7.042 14.709 7.122 1.00 79.25 92 ASN A C 1
ATOM 766 O O . ASN A 1 92 ? -6.507 15.480 7.917 1.00 79.25 92 ASN A O 1
ATOM 770 N N . GLY A 1 93 ? -7.114 14.971 5.816 1.00 66.56 93 GLY A N 1
ATOM 771 C CA . GLY A 1 93 ? -6.571 16.188 5.200 1.00 66.56 93 GLY A CA 1
ATOM 772 C C . GLY A 1 93 ? -5.097 16.098 4.794 1.00 66.56 93 GLY A C 1
ATOM 773 O O . GLY A 1 93 ? -4.550 17.075 4.291 1.00 66.56 93 GLY A O 1
ATOM 774 N N . ILE A 1 94 ? -4.455 14.940 4.976 1.00 69.69 94 ILE A N 1
ATOM 775 C CA . ILE A 1 94 ? -3.146 14.657 4.377 1.00 69.69 94 ILE A CA 1
ATOM 776 C C . ILE A 1 94 ? -3.371 14.300 2.907 1.00 69.69 94 ILE A C 1
ATOM 778 O O . ILE A 1 94 ? -4.160 13.409 2.596 1.00 69.69 94 ILE A O 1
ATOM 782 N N . GLU A 1 95 ? -2.668 14.985 2.007 1.00 67.94 95 GLU A N 1
ATOM 783 C CA . GLU A 1 95 ? -2.691 14.688 0.575 1.00 67.94 95 GLU A CA 1
ATOM 784 C C . GLU A 1 95 ? -2.017 13.330 0.324 1.00 67.94 95 GLU A C 1
ATOM 786 O O . GLU A 1 95 ? -0.794 13.201 0.278 1.00 67.94 95 GLU A O 1
ATOM 791 N N . MET A 1 96 ? -2.837 12.282 0.255 1.00 69.06 96 MET A N 1
ATOM 792 C CA . MET A 1 96 ? -2.400 10.901 0.032 1.00 69.06 96 MET A CA 1
ATOM 793 C C . MET A 1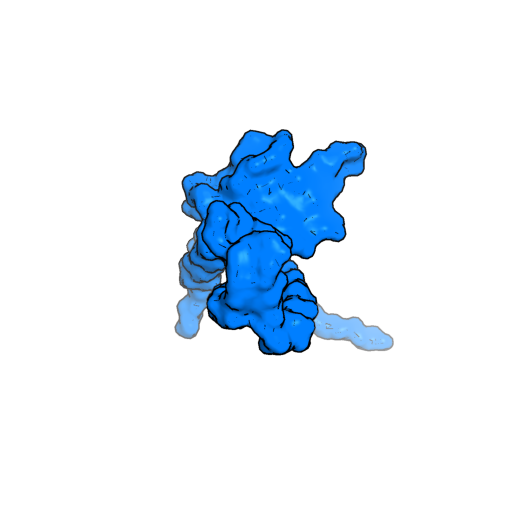 96 ? -2.905 10.333 -1.289 1.00 69.06 96 MET A C 1
ATOM 795 O O . MET A 1 96 ? -2.620 9.177 -1.583 1.00 69.06 96 MET A O 1
ATOM 799 N N . MET A 1 97 ? -3.683 11.093 -2.059 1.00 63.81 97 MET A N 1
ATOM 800 C CA . MET A 1 97 ? -4.382 10.598 -3.242 1.00 63.81 97 MET A CA 1
ATOM 801 C C . MET A 1 97 ? -4.421 11.654 -4.346 1.00 63.81 97 MET A C 1
ATOM 803 O O . MET A 1 97 ? -4.683 12.825 -4.077 1.00 63.81 97 MET A O 1
ATOM 807 N N . GLY A 1 98 ? -4.177 11.208 -5.577 1.00 55.38 98 GLY A N 1
ATOM 808 C CA . GLY A 1 98 ? -4.447 11.949 -6.805 1.00 55.38 98 GLY A CA 1
ATOM 809 C C . GLY A 1 98 ? -5.854 11.612 -7.316 1.00 55.38 98 GLY A C 1
ATOM 810 O O . GLY A 1 98 ? -6.287 10.461 -7.266 1.00 55.38 98 GLY A O 1
ATOM 811 N N . ILE A 1 99 ? -6.605 12.622 -7.758 1.00 53.84 99 ILE A N 1
ATOM 812 C CA . ILE A 1 99 ? -7.973 12.495 -8.308 1.00 53.84 99 ILE A CA 1
ATOM 813 C C . ILE A 1 99 ? -7.951 11.718 -9.629 1.00 53.84 99 ILE A C 1
ATOM 815 O O . ILE A 1 99 ? -7.073 12.057 -10.413 1.00 53.84 99 ILE A O 1
ATOM 819 N N . ILE A 1 100 ? -8.952 10.849 -9.911 1.00 54.53 100 ILE A N 1
ATOM 820 C CA . ILE A 1 100 ? -9.821 10.868 -11.128 1.00 54.53 100 ILE A CA 1
ATOM 821 C C . ILE A 1 100 ? -11.209 10.239 -10.802 1.00 54.53 100 ILE A C 1
ATOM 823 O O . ILE A 1 100 ? -11.265 9.129 -10.294 1.00 54.53 100 ILE A O 1
ATOM 827 N N . ASP A 1 101 ? -12.302 10.952 -11.130 1.00 54.28 101 ASP A N 1
ATOM 828 C CA . ASP A 1 101 ? -13.766 10.681 -11.008 1.00 54.28 101 ASP A CA 1
ATOM 829 C C . ASP A 1 101 ? -14.528 10.987 -9.695 1.00 54.28 101 ASP A C 1
ATOM 831 O O . ASP A 1 101 ? -15.702 11.350 -9.771 1.00 54.28 101 ASP A O 1
ATOM 835 N N . GLU A 1 102 ? -13.918 10.948 -8.509 1.00 52.41 102 GLU A N 1
ATOM 836 C CA . GLU A 1 102 ? -14.537 11.471 -7.271 1.00 52.41 102 GLU A CA 1
ATOM 837 C C . GLU A 1 102 ? -13.637 12.581 -6.693 1.00 52.41 102 GLU A C 1
ATOM 839 O O . GLU A 1 102 ? -12.421 12.407 -6.597 1.00 52.41 102 GLU A O 1
ATOM 844 N N . ASP A 1 103 ? -14.217 13.744 -6.367 1.00 53.66 103 ASP A N 1
ATOM 845 C CA . ASP A 1 103 ? -13.526 14.917 -5.810 1.00 53.66 103 ASP A CA 1
ATOM 846 C C . ASP A 1 103 ? -12.680 14.524 -4.580 1.00 53.66 103 ASP A C 1
ATOM 848 O O . ASP A 1 103 ? -13.222 14.346 -3.498 1.00 53.66 103 ASP A O 1
ATOM 852 N N . ILE A 1 104 ? -11.365 14.364 -4.770 1.00 57.56 104 ILE A N 1
ATOM 853 C CA . ILE A 1 104 ? -10.285 14.190 -3.775 1.00 57.56 104 ILE A CA 1
ATOM 854 C C . ILE A 1 104 ? -10.657 13.402 -2.504 1.00 57.56 104 ILE A C 1
ATOM 856 O O . ILE A 1 104 ? -11.296 13.889 -1.571 1.00 57.56 104 ILE A O 1
ATOM 860 N N . PHE A 1 105 ? -10.077 12.215 -2.364 1.00 60.41 105 PHE A N 1
ATOM 861 C CA . PHE A 1 105 ? -10.141 11.457 -1.121 1.00 60.41 105 PHE A CA 1
ATOM 862 C C . PHE A 1 105 ? -9.199 12.053 -0.055 1.00 60.41 105 PHE A C 1
ATOM 864 O O . PHE A 1 105 ? -7.977 11.937 -0.142 1.00 60.41 105 PHE A O 1
ATOM 871 N N . TYR A 1 106 ? -9.753 12.659 0.997 1.00 65.19 106 TYR A N 1
ATOM 872 C CA . TYR A 1 106 ? -8.962 13.242 2.097 1.00 65.19 106 TYR A CA 1
ATOM 873 C C . TYR A 1 106 ? -8.748 12.302 3.288 1.00 65.19 106 TYR A C 1
ATOM 875 O O . TYR A 1 106 ? -8.063 12.677 4.245 1.00 65.19 106 TYR A O 1
ATOM 883 N N . SER A 1 107 ? -9.359 11.111 3.283 1.00 81.81 107 SER A N 1
ATOM 884 C CA . SER A 1 107 ? -9.326 10.208 4.435 1.00 81.81 107 SER A CA 1
ATOM 885 C C . SER A 1 107 ? -8.463 8.966 4.188 1.00 81.81 107 SER A C 1
ATOM 887 O O . SER A 1 107 ? -8.723 8.214 3.245 1.00 81.81 107 SER A O 1
ATOM 889 N N . PRO A 1 108 ? -7.504 8.650 5.078 1.00 87.44 108 PRO A N 1
ATOM 890 C CA . PRO A 1 108 ? -6.732 7.411 4.978 1.00 87.44 108 PRO A CA 1
ATOM 891 C C . PRO A 1 108 ? -7.614 6.161 5.104 1.00 87.44 108 PRO A C 1
ATOM 893 O O . PRO A 1 108 ? -7.347 5.144 4.465 1.00 87.44 108 PRO A O 1
ATOM 896 N N . ARG A 1 109 ? -8.714 6.236 5.869 1.00 88.81 109 ARG A N 1
ATOM 897 C CA . ARG A 1 109 ? -9.694 5.142 5.966 1.00 88.81 109 ARG A CA 1
ATOM 898 C C . ARG A 1 109 ? -10.385 4.881 4.629 1.00 88.81 109 ARG A C 1
ATOM 900 O O . ARG A 1 109 ? -10.669 3.731 4.305 1.00 88.81 109 ARG A O 1
ATOM 907 N N . GLU A 1 110 ? -10.658 5.928 3.861 1.00 86.38 110 GLU A N 1
ATOM 908 C CA . GLU A 1 110 ? -11.238 5.797 2.528 1.00 86.38 110 GLU A CA 1
ATOM 909 C C . GLU A 1 110 ? -10.246 5.187 1.537 1.00 86.38 110 GLU A C 1
ATOM 911 O O . GLU A 1 110 ? -10.613 4.233 0.856 1.00 86.38 110 GLU A O 1
ATOM 916 N N . ALA A 1 111 ? -8.983 5.629 1.553 1.00 87.81 111 ALA A N 1
ATOM 917 C CA . ALA A 1 111 ? -7.899 5.027 0.767 1.00 87.81 111 ALA A CA 1
ATOM 918 C C . ALA A 1 111 ? -7.826 3.508 0.985 1.00 87.81 111 ALA A C 1
ATOM 920 O O . ALA A 1 111 ? -7.853 2.718 0.044 1.00 87.81 111 ALA A O 1
ATOM 921 N N . ILE A 1 112 ? -7.802 3.100 2.257 1.00 91.88 112 ILE A N 1
ATOM 922 C CA . ILE A 1 112 ? -7.766 1.694 2.660 1.00 91.88 112 ILE A CA 1
ATOM 923 C C . ILE A 1 112 ? -8.997 0.940 2.152 1.00 91.88 112 ILE A C 1
ATOM 925 O O . ILE A 1 112 ? -8.865 -0.159 1.620 1.00 91.88 112 ILE A O 1
ATOM 929 N N . ASN A 1 113 ? -10.194 1.514 2.297 1.00 90.50 113 ASN A N 1
ATOM 930 C CA . ASN A 1 113 ? -11.418 0.882 1.806 1.00 90.50 113 ASN A CA 1
ATOM 931 C C . ASN A 1 113 ? -11.392 0.703 0.285 1.00 90.50 113 ASN A C 1
ATOM 933 O O . ASN A 1 113 ? -11.810 -0.345 -0.198 1.00 90.50 113 ASN A O 1
ATOM 937 N N . LYS A 1 114 ? -10.899 1.694 -0.464 1.00 89.12 114 LYS A N 1
ATOM 938 C CA . LYS A 1 114 ? -10.758 1.593 -1.919 1.00 89.12 114 LYS A CA 1
ATOM 939 C C . LYS A 1 114 ? -9.783 0.473 -2.281 1.00 89.12 114 LYS A C 1
ATOM 941 O O . LYS A 1 114 ? -10.142 -0.360 -3.094 1.00 89.12 114 LYS A O 1
ATOM 946 N N . ILE A 1 115 ? -8.635 0.356 -1.608 1.00 92.00 115 ILE A N 1
ATOM 947 C CA . ILE A 1 115 ? -7.700 -0.769 -1.812 1.00 92.00 115 ILE A CA 1
ATOM 948 C C . ILE A 1 115 ? -8.378 -2.124 -1.547 1.00 92.00 115 ILE A C 1
ATOM 950 O O . ILE A 1 115 ? -8.259 -3.038 -2.354 1.00 92.00 115 ILE A O 1
ATOM 954 N N . ILE A 1 116 ? -9.104 -2.263 -0.432 1.00 93.56 116 ILE A N 1
ATOM 955 C CA . ILE A 1 116 ? -9.756 -3.528 -0.038 1.00 93.56 116 ILE A CA 1
ATOM 956 C C . ILE A 1 116 ? -10.885 -3.923 -1.001 1.00 93.56 116 ILE A C 1
ATOM 958 O O . ILE A 1 116 ? -11.127 -5.110 -1.210 1.00 93.56 116 ILE A O 1
ATOM 962 N N . HIS A 1 117 ? -11.607 -2.941 -1.539 1.00 90.75 117 HIS A N 1
ATOM 963 C CA . HIS A 1 117 ? -12.779 -3.152 -2.392 1.00 90.75 117 HIS A CA 1
ATOM 964 C C . HIS A 1 117 ? -12.498 -2.943 -3.882 1.00 90.75 117 HIS A C 1
ATOM 966 O O . HIS A 1 117 ? -13.439 -2.905 -4.675 1.00 90.75 117 HIS A O 1
ATOM 972 N N . ALA A 1 118 ? -11.235 -2.775 -4.261 1.00 91.25 118 ALA A N 1
ATOM 973 C CA . ALA A 1 118 ? -10.840 -2.687 -5.651 1.00 91.25 118 ALA A CA 1
ATOM 974 C C . ALA A 1 118 ? -11.022 -4.047 -6.332 1.00 91.25 118 ALA A C 1
ATOM 976 O O . ALA A 1 118 ? -10.658 -5.089 -5.787 1.00 91.25 118 ALA A O 1
ATOM 977 N N . ASP A 1 119 ? -11.541 -4.017 -7.554 1.00 90.75 119 ASP A N 1
ATOM 978 C CA . ASP A 1 119 ? -11.494 -5.160 -8.464 1.00 90.75 119 ASP A CA 1
ATOM 979 C C . ASP A 1 119 ? -10.083 -5.319 -9.051 1.00 90.75 119 ASP A C 1
ATOM 981 O O . ASP A 1 119 ? -9.674 -6.418 -9.425 1.00 90.75 119 ASP A O 1
ATOM 985 N N . TYR A 1 120 ? -9.332 -4.216 -9.121 1.00 88.62 120 TYR A N 1
ATOM 986 C CA . TYR A 1 120 ? -7.970 -4.176 -9.629 1.00 88.62 120 TYR A CA 1
ATOM 987 C C . TYR A 1 120 ? -7.109 -3.194 -8.829 1.00 88.62 120 TYR A C 1
ATOM 989 O O . TYR A 1 120 ? -7.487 -2.037 -8.634 1.00 88.62 120 TYR A O 1
ATOM 997 N N . VAL A 1 121 ? -5.942 -3.665 -8.388 1.00 88.81 121 VAL A N 1
ATOM 998 C CA . VAL A 1 121 ? -4.902 -2.866 -7.732 1.00 88.81 121 VAL A CA 1
ATOM 999 C C . VAL A 1 121 ? -3.635 -3.008 -8.561 1.00 88.81 121 VAL A C 1
ATOM 1001 O O . VAL A 1 121 ? -3.162 -4.125 -8.766 1.00 88.81 121 VAL A O 1
ATOM 1004 N N . SER A 1 122 ? -3.079 -1.895 -9.019 1.00 85.75 122 SER A N 1
ATOM 1005 C CA . SER A 1 122 ? -1.818 -1.882 -9.753 1.00 85.75 122 SER A CA 1
ATOM 1006 C C . SER A 1 122 ? -0.912 -0.753 -9.312 1.00 85.75 122 SER A C 1
ATOM 1008 O O . SER A 1 122 ? -1.269 0.118 -8.518 1.00 85.75 122 SER A O 1
ATOM 1010 N N . HIS A 1 123 ? 0.298 -0.807 -9.838 1.00 83.12 123 HIS A N 1
ATOM 1011 C CA . HIS A 1 123 ? 1.271 0.255 -9.760 1.00 83.12 123 HIS A CA 1
ATOM 1012 C C . HIS A 1 123 ? 1.509 0.859 -11.140 1.00 83.12 123 HIS A C 1
ATOM 1014 O O . HIS A 1 123 ? 1.201 0.230 -12.151 1.00 83.12 123 HIS A O 1
ATOM 1020 N N . ASP A 1 124 ? 2.067 2.068 -11.170 1.00 76.38 124 ASP A N 1
ATOM 1021 C CA . ASP A 1 124 ? 2.256 2.826 -12.403 1.00 76.38 124 ASP A CA 1
ATOM 1022 C C . ASP A 1 124 ? 3.745 3.080 -12.682 1.00 76.38 124 ASP A C 1
ATOM 1024 O O . ASP A 1 124 ? 4.482 3.596 -11.834 1.00 76.38 124 ASP A O 1
ATOM 1028 N N . ILE A 1 125 ? 4.188 2.722 -13.886 1.00 74.50 125 ILE A N 1
ATOM 1029 C CA . ILE A 1 125 ? 5.489 3.128 -14.424 1.00 74.50 125 ILE A CA 1
ATOM 1030 C C . ILE A 1 125 ? 5.210 4.302 -15.354 1.00 74.50 125 ILE A C 1
ATOM 1032 O O . ILE A 1 125 ? 4.619 4.142 -16.423 1.00 74.50 125 ILE A O 1
ATOM 1036 N N . ARG A 1 126 ? 5.630 5.493 -14.929 1.00 73.88 126 ARG A N 1
ATOM 1037 C CA . ARG A 1 126 ? 5.471 6.715 -15.710 1.00 73.88 126 ARG A CA 1
ATOM 1038 C C . ARG A 1 126 ? 6.723 6.997 -16.525 1.00 73.88 126 ARG A C 1
ATOM 1040 O O . ARG A 1 126 ? 7.763 6.367 -16.364 1.00 73.88 126 ARG A O 1
ATOM 1047 N N . HIS A 1 127 ? 6.593 7.953 -17.429 1.00 67.88 127 HIS A N 1
ATOM 1048 C CA . HIS A 1 127 ? 7.657 8.364 -18.329 1.00 67.88 127 HIS A CA 1
ATOM 1049 C C . HIS A 1 127 ? 7.834 9.875 -18.199 1.00 67.88 127 HIS A C 1
ATOM 1051 O O . HIS A 1 127 ? 6.841 10.604 -18.122 1.00 67.88 127 HIS A O 1
ATOM 1057 N N . ASP A 1 128 ? 9.080 10.339 -18.138 1.00 68.81 128 ASP A N 1
ATOM 1058 C CA . ASP A 1 128 ? 9.424 11.722 -18.469 1.00 68.81 128 ASP A CA 1
ATOM 1059 C C . ASP A 1 128 ? 10.112 11.771 -19.841 1.00 68.81 128 ASP A C 1
ATOM 1061 O O . ASP A 1 128 ? 10.305 10.738 -20.485 1.00 68.81 128 ASP A O 1
ATOM 1065 N N . ASP A 1 129 ? 10.475 12.971 -20.296 1.00 68.81 129 ASP A N 1
ATOM 1066 C CA . ASP A 1 129 ? 11.112 13.192 -21.602 1.00 68.81 129 ASP A CA 1
ATOM 1067 C C . ASP A 1 129 ? 12.451 12.444 -21.765 1.00 68.81 129 ASP A C 1
ATOM 1069 O O . ASP A 1 129 ? 12.990 12.359 -22.870 1.00 68.81 129 ASP A O 1
ATOM 1073 N N . THR A 1 130 ? 13.020 11.922 -20.675 1.00 63.00 130 THR A N 1
ATOM 1074 C CA . THR A 1 130 ? 14.357 11.336 -20.643 1.00 63.00 130 THR A CA 1
ATOM 1075 C C . THR A 1 130 ? 14.371 9.852 -20.310 1.00 63.00 130 THR A C 1
ATOM 1077 O O . THR A 1 130 ? 15.155 9.140 -20.930 1.00 63.00 130 THR A O 1
ATOM 1080 N N . ASN A 1 131 ? 13.539 9.371 -19.381 1.00 64.19 131 ASN A N 1
ATOM 1081 C CA . ASN A 1 131 ? 13.541 7.984 -18.917 1.00 64.19 131 ASN A CA 1
ATOM 1082 C C . ASN A 1 131 ? 12.173 7.550 -18.349 1.00 64.19 131 ASN A C 1
ATOM 1084 O O . ASN A 1 131 ? 11.423 8.371 -17.806 1.00 64.19 131 ASN A O 1
ATOM 1088 N N . PRO A 1 132 ? 11.847 6.244 -18.394 1.00 69.94 132 PRO A N 1
ATOM 1089 C CA . PRO A 1 132 ? 10.803 5.700 -17.541 1.00 69.94 132 PRO A CA 1
ATOM 1090 C C . PRO A 1 132 ? 11.241 5.769 -16.078 1.00 69.94 132 PRO A C 1
ATOM 1092 O O . PRO A 1 132 ? 12.366 5.411 -15.727 1.00 69.94 132 PRO A O 1
ATOM 1095 N N . TYR A 1 133 ? 10.329 6.191 -15.214 1.00 70.19 133 TYR A N 1
ATOM 1096 C CA . TYR A 1 133 ? 10.520 6.197 -13.776 1.00 70.19 133 TYR A CA 1
ATOM 1097 C C . TYR A 1 133 ? 9.312 5.576 -13.096 1.00 70.19 133 TYR A C 1
ATOM 1099 O O . TYR A 1 133 ? 8.161 5.686 -13.526 1.00 70.19 133 TYR A O 1
ATOM 1107 N N . TYR A 1 134 ? 9.580 4.905 -11.988 1.00 72.25 134 TYR A N 1
ATOM 1108 C CA . TYR A 1 134 ? 8.520 4.284 -11.228 1.00 72.25 134 TYR A CA 1
ATOM 1109 C C . TYR A 1 134 ? 7.828 5.330 -10.356 1.00 72.25 134 TYR A C 1
ATOM 1111 O O . TYR A 1 134 ? 8.482 5.988 -9.539 1.00 72.25 134 TYR A O 1
ATOM 1119 N N . MET A 1 135 ? 6.515 5.509 -10.524 1.00 77.31 135 MET A N 1
ATOM 1120 C CA . MET A 1 135 ? 5.784 6.461 -9.701 1.00 77.31 135 MET A CA 1
ATOM 1121 C C . MET A 1 135 ? 5.306 5.766 -8.419 1.00 77.31 135 MET A C 1
ATOM 1123 O O . MET A 1 135 ? 4.646 4.731 -8.505 1.00 77.31 135 MET A O 1
ATOM 1127 N N . PRO A 1 136 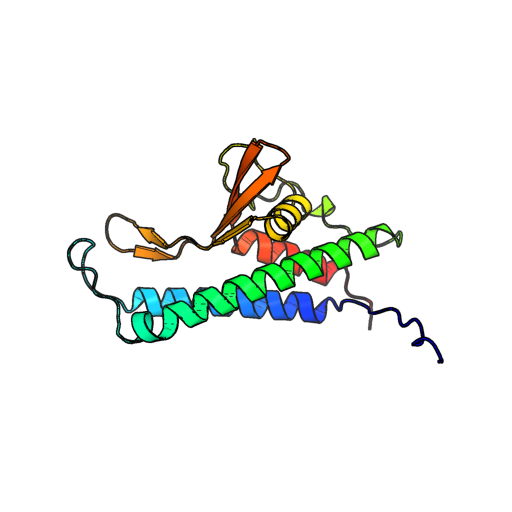? 5.591 6.311 -7.218 1.00 80.31 136 PRO A N 1
ATOM 1128 C CA . PRO A 1 136 ? 5.146 5.747 -5.943 1.00 80.31 136 PRO A CA 1
ATOM 1129 C C . PRO A 1 136 ? 3.647 5.965 -5.730 1.00 80.31 136 PRO A C 1
ATOM 1131 O O . PRO A 1 136 ? 3.237 6.650 -4.793 1.00 80.31 136 PRO A O 1
ATOM 1134 N N . SER A 1 137 ? 2.819 5.385 -6.588 1.00 86.06 137 SER A N 1
ATOM 1135 C CA . SER A 1 137 ? 1.372 5.412 -6.459 1.00 86.06 137 SER A CA 1
ATOM 1136 C C . SER A 1 137 ? 0.752 4.055 -6.766 1.00 86.06 137 SER A C 1
ATOM 1138 O O . SER A 1 137 ? 1.343 3.214 -7.443 1.00 86.06 137 SER A O 1
ATOM 1140 N N . LEU A 1 138 ? -0.454 3.876 -6.252 1.00 88.25 138 LEU A N 1
ATOM 1141 C CA . LEU A 1 138 ? -1.334 2.760 -6.525 1.00 88.25 138 LEU A CA 1
ATOM 1142 C C . LEU A 1 138 ? -2.472 3.260 -7.395 1.00 88.25 138 LEU A C 1
ATOM 1144 O O . LEU A 1 138 ? -3.174 4.185 -6.989 1.00 88.25 138 LEU A O 1
ATOM 1148 N N . GLN A 1 139 ? -2.705 2.609 -8.523 1.00 88.44 139 GLN A N 1
ATOM 1149 C CA . GLN A 1 139 ? -3.965 2.755 -9.231 1.00 88.44 139 GLN A CA 1
ATOM 1150 C C . GLN A 1 139 ? -4.935 1.706 -8.697 1.00 88.44 139 GLN A C 1
ATOM 1152 O O . GLN A 1 139 ? -4.614 0.521 -8.590 1.00 88.44 139 GLN A O 1
ATOM 1157 N N . VAL A 1 140 ? -6.125 2.155 -8.321 1.00 89.19 140 VAL A N 1
ATOM 1158 C CA . VAL A 1 140 ? -7.191 1.304 -7.805 1.00 89.19 140 VAL A CA 1
ATOM 1159 C C . VAL A 1 140 ? -8.439 1.510 -8.640 1.00 89.19 140 VAL A C 1
ATOM 1161 O O . VAL A 1 140 ? -8.891 2.635 -8.841 1.00 89.19 140 VAL A O 1
ATOM 1164 N N . ILE A 1 141 ? -8.998 0.412 -9.129 1.00 90.00 141 ILE A N 1
ATOM 1165 C CA . ILE A 1 141 ? -10.240 0.412 -9.896 1.00 90.00 141 ILE A CA 1
ATOM 1166 C C . ILE A 1 141 ? -11.212 -0.506 -9.186 1.00 90.00 141 ILE A C 1
ATOM 1168 O O . ILE A 1 141 ? -10.867 -1.634 -8.831 1.00 90.00 141 ILE A O 1
ATOM 1172 N N . GLY A 1 142 ? -12.444 -0.054 -9.019 1.00 89.94 142 GLY A N 1
ATOM 1173 C CA . GLY A 1 142 ? -13.504 -0.916 -8.527 1.00 89.94 142 GLY A CA 1
ATOM 1174 C C . GLY A 1 142 ? -14.879 -0.423 -8.921 1.00 89.94 142 GLY A C 1
ATOM 1175 O O . GLY A 1 142 ? -15.035 0.552 -9.654 1.00 89.94 142 GLY A O 1
ATOM 1176 N N . ASN A 1 143 ? -15.898 -1.107 -8.416 1.00 87.69 143 ASN A N 1
ATOM 1177 C CA . ASN A 1 143 ? -17.288 -0.796 -8.713 1.00 87.69 143 ASN A CA 1
ATOM 1178 C C . ASN A 1 143 ? -18.069 -0.421 -7.448 1.00 87.69 143 ASN A C 1
ATOM 1180 O O . ASN A 1 143 ? -17.915 -1.015 -6.382 1.00 87.69 143 ASN A O 1
ATOM 1184 N N . LYS A 1 144 ? -18.960 0.565 -7.570 1.00 82.25 144 LYS A N 1
ATOM 1185 C CA . LYS A 1 144 ? -19.965 0.928 -6.565 1.00 82.25 144 LYS A CA 1
ATOM 1186 C C . LYS A 1 144 ? -21.347 0.816 -7.199 1.00 82.25 144 LYS A C 1
ATOM 1188 O O . LYS A 1 144 ? -21.850 1.736 -7.845 1.00 82.25 144 LYS A O 1
ATOM 1193 N N . GLY A 1 145 ? -21.970 -0.349 -7.036 1.00 85.25 145 GLY A N 1
ATOM 1194 C CA . GLY A 1 145 ? -23.194 -0.678 -7.763 1.00 85.25 145 GLY A CA 1
ATOM 1195 C C . GLY A 1 145 ? -22.908 -0.805 -9.261 1.00 85.25 145 GLY A C 1
ATOM 1196 O O . GLY A 1 145 ? -22.187 -1.709 -9.662 1.00 85.25 145 GLY A O 1
ATOM 1197 N N . LYS A 1 146 ? -23.476 0.088 -10.081 1.00 83.31 146 LYS A N 1
ATOM 1198 C CA . LYS A 1 146 ? -23.260 0.114 -11.542 1.00 83.31 146 LYS A CA 1
ATOM 1199 C C . LYS A 1 146 ? -22.172 1.092 -11.994 1.00 83.31 146 LYS A C 1
ATOM 1201 O O . LYS A 1 146 ? -21.860 1.120 -13.178 1.00 83.31 146 LYS A O 1
ATOM 1206 N N . ASN A 1 147 ? -21.647 1.904 -11.081 1.00 83.19 147 ASN A N 1
ATOM 1207 C CA . ASN A 1 147 ? -20.677 2.938 -11.414 1.00 83.19 147 ASN A CA 1
ATOM 1208 C C . ASN A 1 147 ? -19.276 2.428 -11.093 1.00 83.19 147 ASN A C 1
ATOM 1210 O O . ASN A 1 147 ? -19.013 2.034 -9.953 1.00 83.19 147 ASN A O 1
ATOM 1214 N N . GLN A 1 148 ? -18.399 2.447 -12.090 1.00 85.88 148 GLN A N 1
ATOM 1215 C CA . GLN A 1 148 ? -16.976 2.234 -11.882 1.00 85.88 148 GLN A CA 1
ATOM 1216 C C . GLN A 1 148 ? -16.382 3.477 -11.215 1.00 85.88 148 GLN A C 1
ATOM 1218 O O . GLN A 1 148 ? -16.825 4.595 -11.469 1.00 85.88 148 GLN A O 1
ATOM 1223 N N . TRP A 1 149 ? -15.400 3.272 -10.350 1.00 85.62 149 TRP A N 1
ATOM 1224 C CA . TRP A 1 149 ? -14.555 4.326 -9.817 1.00 85.62 149 TRP A CA 1
ATOM 1225 C C . TRP A 1 149 ? -13.095 3.973 -10.091 1.00 85.62 149 TRP A C 1
ATOM 1227 O O . TRP A 1 149 ? -12.707 2.801 -10.071 1.00 85.62 149 TRP A O 1
ATOM 1237 N N . LEU A 1 150 ? -12.302 5.008 -10.335 1.00 85.62 150 LEU A N 1
ATOM 1238 C CA . LEU A 1 150 ? -10.852 4.967 -10.435 1.00 85.62 150 LEU A CA 1
ATOM 1239 C C . LEU A 1 150 ? -10.291 5.801 -9.278 1.00 85.62 150 LEU A C 1
ATOM 1241 O O . LEU A 1 150 ? -10.941 6.715 -8.778 1.00 85.62 150 LEU A O 1
ATOM 1245 N N . GLY A 1 151 ? -9.106 5.461 -8.800 1.00 84.19 151 GLY A N 1
ATOM 1246 C CA . GLY A 1 151 ? -8.407 6.260 -7.809 1.00 84.19 151 GLY A CA 1
ATOM 1247 C C . GLY A 1 151 ? -6.910 6.065 -7.923 1.00 84.19 151 GLY A C 1
ATOM 1248 O O . GLY A 1 151 ? -6.445 4.980 -8.270 1.00 84.19 151 GLY A O 1
ATOM 1249 N N . GLU A 1 152 ? -6.163 7.115 -7.605 1.00 86.31 152 GLU A N 1
ATOM 1250 C CA . GLU A 1 152 ? -4.714 7.066 -7.481 1.00 86.31 152 GLU A CA 1
ATOM 1251 C C . GLU A 1 152 ? -4.324 7.358 -6.031 1.00 86.31 152 GLU A C 1
ATOM 1253 O O . GLU A 1 152 ? -4.725 8.369 -5.455 1.00 86.31 152 GLU A O 1
ATOM 1258 N N . ILE A 1 153 ? -3.545 6.470 -5.415 1.00 87.50 153 ILE A N 1
ATOM 1259 C CA . ILE A 1 153 ? -3.117 6.590 -4.019 1.00 87.50 153 ILE A CA 1
ATOM 1260 C C . ILE A 1 153 ? -1.607 6.717 -3.959 1.00 87.50 153 ILE A C 1
ATOM 1262 O O . ILE A 1 153 ? -0.887 5.786 -4.302 1.00 87.50 153 ILE A O 1
ATOM 1266 N N . PHE A 1 154 ? -1.111 7.849 -3.471 1.00 86.81 154 PHE A N 1
ATOM 1267 C CA . PHE A 1 154 ? 0.309 8.062 -3.248 1.00 86.81 154 PHE A CA 1
ATOM 1268 C C . PHE A 1 154 ? 0.802 7.161 -2.118 1.00 86.81 154 PHE A C 1
ATOM 1270 O O . PHE A 1 154 ? 0.399 7.263 -0.955 1.00 86.81 154 PHE A O 1
ATOM 1277 N N . LEU A 1 155 ? 1.725 6.279 -2.477 1.00 88.12 155 LEU A N 1
ATOM 1278 C CA . LEU A 1 155 ? 2.186 5.187 -1.640 1.00 88.12 155 LEU A CA 1
ATOM 1279 C C . LEU A 1 155 ? 2.924 5.690 -0.400 1.00 88.12 155 LEU A C 1
ATOM 1281 O O . LEU A 1 155 ? 2.666 5.224 0.706 1.00 88.12 155 LEU A O 1
ATOM 1285 N N . LEU A 1 156 ? 3.844 6.645 -0.567 1.00 88.69 156 LEU A N 1
ATOM 1286 C CA . LEU A 1 156 ? 4.659 7.152 0.541 1.00 88.69 156 LEU A CA 1
ATOM 1287 C C . LEU A 1 156 ? 3.827 7.921 1.582 1.00 88.69 156 LEU A C 1
ATOM 1289 O O . LEU A 1 156 ? 3.958 7.603 2.768 1.00 88.69 156 LEU A O 1
ATOM 1293 N N . PRO A 1 157 ? 2.951 8.872 1.195 1.00 88.06 157 PRO A N 1
ATOM 1294 C CA . PRO A 1 157 ? 2.015 9.491 2.128 1.00 88.06 157 PRO A CA 1
ATOM 1295 C C . PRO A 1 157 ? 1.143 8.475 2.875 1.00 88.06 157 PRO A C 1
ATOM 1297 O O . PRO A 1 157 ? 1.068 8.542 4.103 1.00 88.06 157 PRO A O 1
ATOM 1300 N N . LEU A 1 158 ? 0.558 7.497 2.170 1.00 90.56 158 LEU A N 1
ATOM 1301 C CA . LEU A 1 158 ? -0.241 6.441 2.795 1.00 90.56 158 LEU A CA 1
ATOM 1302 C C . LEU A 1 158 ? 0.587 5.655 3.821 1.00 90.56 158 LEU A C 1
ATOM 1304 O O . LEU A 1 158 ? 0.200 5.548 4.983 1.00 90.56 158 LEU A O 1
ATOM 1308 N N . CYS A 1 159 ? 1.749 5.139 3.416 1.00 92.56 159 CYS A N 1
ATOM 1309 C CA . CYS A 1 159 ? 2.650 4.380 4.283 1.00 92.56 159 CYS A CA 1
ATOM 1310 C C . CYS A 1 159 ? 3.030 5.161 5.544 1.00 92.56 159 CYS A C 1
ATOM 1312 O O . CYS A 1 159 ? 3.009 4.599 6.639 1.00 92.56 159 CYS A O 1
ATOM 1314 N N . LYS A 1 160 ? 3.341 6.454 5.405 1.00 91.88 160 LYS A N 1
ATOM 1315 C CA . LYS A 1 160 ? 3.663 7.325 6.537 1.00 91.88 160 LYS A CA 1
ATOM 1316 C C . LYS A 1 160 ? 2.492 7.425 7.510 1.00 91.88 160 LYS A C 1
ATOM 1318 O O . LYS A 1 160 ? 2.669 7.174 8.697 1.00 91.88 160 LYS A O 1
ATOM 1323 N N . VAL A 1 161 ? 1.295 7.718 7.006 1.00 91.94 161 VAL A N 1
ATOM 1324 C CA . VAL A 1 161 ? 0.098 7.840 7.845 1.00 91.94 161 VAL A CA 1
ATOM 1325 C C . VAL A 1 161 ? -0.224 6.544 8.575 1.00 91.94 161 VAL A C 1
ATOM 1327 O O . VAL A 1 161 ? -0.505 6.569 9.770 1.00 91.94 161 VAL A O 1
ATOM 1330 N N . LEU A 1 162 ? -0.140 5.400 7.896 1.00 93.12 162 LEU A N 1
ATOM 1331 C CA . LEU A 1 162 ? -0.407 4.107 8.529 1.00 93.12 162 LEU A CA 1
ATOM 1332 C C . LEU A 1 162 ? 0.664 3.728 9.557 1.00 93.12 162 LEU A C 1
ATOM 1334 O O . LEU A 1 162 ? 0.351 3.087 10.563 1.00 93.12 162 LEU A O 1
ATOM 1338 N N . TYR A 1 163 ? 1.912 4.144 9.341 1.00 94.00 163 TYR A N 1
ATOM 1339 C CA . TYR A 1 163 ? 2.992 3.943 10.300 1.00 94.00 163 TYR A CA 1
ATOM 1340 C C . TYR A 1 163 ? 2.801 4.803 11.554 1.00 94.00 163 TYR A C 1
ATOM 1342 O O . TYR A 1 163 ? 2.908 4.289 12.671 1.00 94.00 163 TYR A O 1
ATOM 1350 N N . ASP A 1 164 ? 2.470 6.084 11.380 1.00 91.69 164 ASP A N 1
ATOM 1351 C CA . ASP A 1 164 ? 2.189 7.014 12.477 1.00 91.69 164 ASP A CA 1
ATOM 1352 C C . ASP A 1 164 ? 0.961 6.551 13.273 1.00 91.69 164 ASP A C 1
ATOM 1354 O O . ASP A 1 164 ? 1.007 6.464 14.502 1.00 91.69 164 ASP A O 1
ATOM 1358 N N . PHE A 1 165 ? -0.099 6.130 12.575 1.00 91.44 165 PHE A N 1
ATOM 1359 C CA . PHE A 1 165 ? -1.274 5.497 13.170 1.00 91.44 165 PHE A CA 1
ATOM 1360 C C . PHE A 1 165 ? -0.901 4.275 14.018 1.00 91.44 165 PHE A C 1
ATOM 1362 O O . PHE A 1 165 ? -1.346 4.158 15.161 1.00 91.44 165 PHE A O 1
ATOM 1369 N N . ALA A 1 166 ? -0.053 3.381 13.506 1.00 91.06 166 ALA A N 1
ATOM 1370 C CA . ALA A 1 166 ? 0.399 2.216 14.259 1.00 91.06 166 ALA A CA 1
ATOM 1371 C C . ALA A 1 166 ? 1.239 2.606 15.491 1.00 91.06 166 ALA A C 1
ATOM 1373 O O . ALA A 1 166 ? 1.167 1.932 16.516 1.00 91.06 166 ALA A O 1
ATOM 1374 N N . CYS A 1 167 ? 2.039 3.674 15.411 1.00 89.69 167 CYS A N 1
ATOM 1375 C CA . CYS A 1 167 ? 2.839 4.187 16.528 1.00 89.69 167 CYS A CA 1
ATOM 1376 C C . CYS A 1 167 ? 1.982 4.781 17.646 1.00 89.69 167 CYS A C 1
ATOM 1378 O O . CYS A 1 167 ? 2.157 4.410 18.803 1.00 89.69 167 CYS A O 1
ATOM 1380 N N . GLU A 1 168 ? 1.020 5.634 17.302 1.00 87.00 168 GLU A N 1
ATOM 1381 C CA . GLU A 1 168 ? 0.088 6.259 18.254 1.00 87.00 168 GLU A CA 1
ATOM 1382 C C . GLU A 1 168 ? -0.776 5.235 19.004 1.00 87.00 168 GLU A C 1
ATOM 1384 O O . GLU A 1 168 ? -1.301 5.507 20.083 1.00 87.00 168 GLU A O 1
ATOM 1389 N N . ASN A 1 169 ? -0.924 4.039 18.434 1.00 83.88 169 ASN A N 1
ATOM 1390 C CA . ASN A 1 169 ? -1.778 2.989 18.964 1.00 83.88 169 ASN A CA 1
ATOM 1391 C C . ASN A 1 169 ? -1.020 1.831 19.617 1.00 83.88 169 ASN A C 1
ATOM 1393 O O . ASN A 1 169 ? -1.677 0.862 20.030 1.00 83.88 169 ASN A O 1
ATOM 1397 N N . ASP A 1 170 ? 0.312 1.898 19.728 1.00 81.62 170 ASP A N 1
ATOM 1398 C CA . ASP A 1 170 ? 1.091 0.911 20.479 1.00 81.62 170 ASP A CA 1
ATOM 1399 C C . ASP A 1 170 ? 0.550 0.798 21.904 1.00 81.62 170 ASP A C 1
ATOM 1401 O O . ASP A 1 170 ? 0.309 1.785 22.598 1.00 81.62 170 ASP A O 1
ATOM 1405 N N . LEU A 1 171 ? 0.299 -0.437 22.337 1.00 60.16 171 LEU A N 1
ATOM 1406 C CA . LEU A 1 171 ? 0.057 -0.677 23.751 1.00 60.16 171 LEU A CA 1
ATOM 1407 C C . LEU A 1 171 ? 1.371 -0.393 24.496 1.00 60.16 171 LEU A C 1
ATOM 1409 O O . LEU A 1 171 ? 2.427 -0.810 24.006 1.00 60.16 171 LEU A O 1
ATOM 1413 N N . PRO A 1 172 ? 1.341 0.284 25.658 1.00 52.53 172 PRO A N 1
ATOM 1414 C CA . PRO A 1 172 ? 2.505 0.289 26.531 1.00 52.53 172 PRO A CA 1
ATOM 1415 C C . PRO A 1 172 ? 2.878 -1.169 26.830 1.00 52.53 172 PRO A C 1
ATOM 1417 O O . PRO A 1 172 ? 1.999 -1.984 27.125 1.00 52.53 172 PRO A O 1
ATOM 1420 N N . LYS A 1 173 ? 4.162 -1.489 26.641 1.00 46.56 173 LYS A N 1
ATOM 1421 C CA . LYS A 1 173 ? 4.727 -2.810 26.937 1.00 46.56 173 LYS A CA 1
ATOM 1422 C C . LYS A 1 173 ? 4.592 -3.151 28.414 1.00 46.56 173 LYS A C 1
ATOM 1424 O O . LYS A 1 173 ? 4.755 -2.224 29.238 1.00 46.56 173 LYS A O 1
#

Solvent-accessible surface area (backbone atoms only — not comparable to full-atom values): 9962 Å² total; per-residue (Å²): 135,83,77,81,80,91,71,86,84,75,86,54,48,66,57,47,43,50,47,45,52,50,49,54,49,52,52,52,51,50,45,54,42,55,67,65,33,48,62,46,82,95,57,59,39,73,31,71,65,35,74,74,43,48,66,60,47,56,54,52,50,53,52,46,54,51,54,40,31,52,48,53,52,53,50,36,56,56,34,71,75,42,94,87,56,75,44,54,73,82,55,46,72,50,86,28,43,50,69,48,95,58,91,58,67,39,38,58,61,53,55,32,49,47,63,74,58,31,80,40,76,46,72,46,77,43,71,58,102,63,45,77,44,69,46,67,35,34,42,31,32,27,66,61,90,91,44,74,47,52,40,35,33,31,42,63,52,44,46,50,53,55,41,51,48,34,59,72,55,55,73,85,128

Nearest PDB structures (foldseek):
  4ni7-assembly1_A  TM=2.502E-01  e=8.117E+00  Homo sapiens

Sequence (173 aa):
MKLPKQERHIINNYELKKNIFRLINLFTGFSGILNDSQGYIEDFKTSKLFNDYSYFFEEEFSKLILEIAINARVLDDSIKAHNGKKDLNVFNGIEMMGIIDEDIFYSPREAINKIIHADYVSHDIRHDDTNPYYMPSLQVIGNKGKNQWLGEIFLLPLCKVLYDFACENDLPK

Foldseek 3Di:
DDDDPDDDDDLALVVLLVLLVVLVVLQVVLQVQQVVWDDFPVPTGRDPSCVVCVVVSWVSNLVSLLVNLVSLLVVLVVVVVPPDFDHQVVQFQQQFWDDDPDDDDRTLNVVSVQSNAFPDKGFDFDDDRGGTGGAQWIWGWHDDPPDIGIIIGRNVSSSVSSNVSSVRPDDDD

Organism: NCBI:txid1416776

pLDDT: mean 80.51, std 12.18, range [46.56, 95.88]